Protein AF-A0A842H8J0-F1 (afdb_monomer_lite)

Sequence (53 aa):
MKVKVLARHGLAYSGTVYPKNSEFELPAGPVLDAALRFKQAEEVKASKEPAKK

pLDDT: mean 79.82, std 15.73, range [36.84, 90.25]

Radius of gyration: 11.59 Å; chains: 1; bounding box: 21×18×39 Å

Structure (mmCIF, N/CA/C/O backbone):
data_AF-A0A842H8J0-F1
#
_entry.id  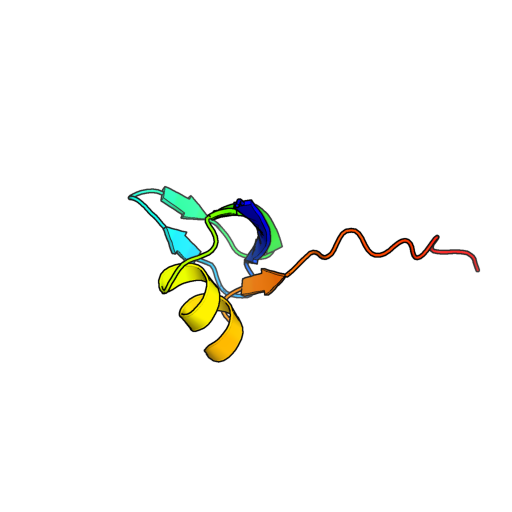 AF-A0A842H8J0-F1
#
loop_
_atom_site.group_PDB
_atom_site.id
_atom_site.type_symbol
_atom_site.label_atom_id
_atom_site.label_alt_id
_atom_site.label_comp_id
_atom_site.label_asym_id
_atom_site.label_entity_id
_atom_site.label_seq_id
_atom_site.pdbx_PDB_ins_code
_atom_site.Cartn_x
_atom_site.Cartn_y
_atom_site.Cartn_z
_atom_site.occupancy
_atom_site.B_iso_or_equiv
_atom_site.auth_seq_id
_atom_site.auth_comp_id
_atom_site.auth_asym_id
_atom_site.auth_atom_id
_atom_site.pdbx_PDB_model_num
ATOM 1 N N . MET A 1 1 ? -12.101 -6.561 -1.934 1.00 72.19 1 MET A N 1
ATOM 2 C CA . MET A 1 1 ? -11.709 -6.273 -0.533 1.00 72.19 1 MET A CA 1
ATOM 3 C C . MET A 1 1 ? -10.633 -5.194 -0.552 1.00 72.19 1 MET A C 1
ATOM 5 O O . MET A 1 1 ? -9.825 -5.219 -1.472 1.00 72.19 1 MET A O 1
ATOM 9 N N . LYS A 1 2 ? -10.641 -4.232 0.377 1.00 81.00 2 LYS A N 1
ATOM 10 C CA . LYS A 1 2 ? -9.577 -3.220 0.524 1.00 81.00 2 LYS A CA 1
ATOM 11 C C . LYS A 1 2 ? -8.791 -3.509 1.799 1.00 81.00 2 LY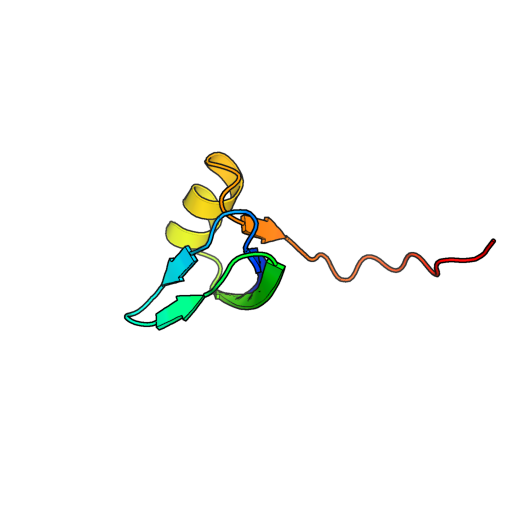S A C 1
ATOM 13 O O . LYS A 1 2 ? -9.386 -3.959 2.774 1.00 81.00 2 LYS A O 1
ATOM 18 N N . VAL A 1 3 ? -7.481 -3.301 1.760 1.00 85.50 3 VAL A N 1
ATOM 19 C CA . VAL A 1 3 ? -6.561 -3.555 2.869 1.00 85.50 3 VAL A CA 1
ATOM 20 C C . VAL A 1 3 ? -5.873 -2.249 3.221 1.00 85.50 3 VAL A C 1
ATOM 22 O O . VAL A 1 3 ? -5.425 -1.518 2.339 1.00 85.50 3 VAL A O 1
ATOM 25 N N . LYS A 1 4 ? -5.799 -1.938 4.512 1.00 88.81 4 LYS A N 1
ATOM 26 C CA . LYS A 1 4 ? -5.070 -0.764 4.976 1.00 88.81 4 LYS A CA 1
ATOM 27 C C . LYS A 1 4 ? -3.576 -1.072 4.937 1.00 88.81 4 LYS A C 1
ATOM 29 O O . LYS A 1 4 ? -3.140 -2.092 5.467 1.00 88.81 4 LYS A O 1
ATOM 34 N N . VAL A 1 5 ? -2.799 -0.216 4.291 1.00 89.75 5 VAL A N 1
ATOM 35 C CA . VAL A 1 5 ? -1.354 -0.379 4.134 1.00 89.75 5 VAL A CA 1
ATOM 36 C C . VAL A 1 5 ? -0.616 0.900 4.500 1.00 89.75 5 VAL A C 1
ATOM 38 O O . VAL A 1 5 ? -1.148 1.998 4.352 1.00 89.75 5 VAL A O 1
ATOM 41 N N . LEU A 1 6 ? 0.622 0.746 4.954 1.00 90.25 6 LEU A N 1
ATOM 42 C CA . LEU A 1 6 ? 1.565 1.819 5.235 1.00 90.25 6 LEU A CA 1
ATOM 43 C C . LEU A 1 6 ? 2.616 1.842 4.124 1.00 90.25 6 LEU A C 1
ATOM 45 O O . LEU A 1 6 ? 3.368 0.880 3.972 1.00 90.25 6 LEU A O 1
ATOM 49 N N . ALA A 1 7 ? 2.712 2.932 3.362 1.00 89.94 7 ALA A N 1
ATOM 50 C CA . ALA A 1 7 ? 3.783 3.101 2.379 1.00 89.94 7 ALA A CA 1
ATOM 51 C C . ALA A 1 7 ? 5.135 3.272 3.090 1.00 89.94 7 ALA A C 1
ATOM 53 O O . ALA A 1 7 ? 5.368 4.278 3.744 1.00 89.94 7 ALA A O 1
ATOM 54 N N . ARG A 1 8 ? 6.078 2.341 2.934 1.00 86.50 8 ARG A N 1
ATOM 55 C CA . ARG A 1 8 ? 7.427 2.423 3.533 1.00 86.50 8 ARG A CA 1
ATOM 56 C C . ARG A 1 8 ? 8.415 3.228 2.688 1.00 86.50 8 ARG A C 1
ATOM 58 O O . ARG A 1 8 ? 9.333 3.831 3.240 1.00 86.50 8 ARG A O 1
ATOM 65 N N . HIS A 1 9 ? 8.241 3.241 1.367 1.00 81.69 9 HIS A N 1
ATOM 66 C CA . HIS A 1 9 ? 9.159 3.892 0.416 1.00 81.69 9 HIS A CA 1
ATOM 67 C C . HIS A 1 9 ? 8.472 4.872 -0.550 1.00 81.69 9 HIS A C 1
ATOM 69 O O . HIS A 1 9 ? 9.117 5.408 -1.445 1.00 81.69 9 HIS A O 1
ATOM 75 N N . GLY A 1 10 ? 7.189 5.158 -0.318 1.00 82.44 10 GLY A N 1
ATOM 76 C CA . GLY A 1 10 ? 6.329 5.868 -1.256 1.00 82.44 10 GLY A CA 1
ATOM 77 C C . GLY A 1 10 ? 5.746 4.904 -2.291 1.00 82.44 10 GLY A C 1
ATOM 78 O O . GLY A 1 10 ? 6.469 4.077 -2.845 1.00 82.44 10 GLY A O 1
ATOM 79 N N . LEU A 1 11 ? 4.434 4.967 -2.515 1.00 87.06 11 LEU A N 1
ATOM 80 C CA . LEU A 1 11 ? 3.734 4.078 -3.443 1.00 87.06 11 LEU A CA 1
ATOM 81 C C . LEU A 1 11 ? 2.923 4.910 -4.433 1.00 87.06 11 LEU A C 1
ATOM 83 O O . LEU A 1 11 ? 2.061 5.683 -4.031 1.00 87.06 11 LEU A O 1
ATOM 87 N N . ALA A 1 12 ? 3.164 4.732 -5.728 1.00 86.62 12 ALA A N 1
ATOM 88 C CA . ALA A 1 12 ? 2.288 5.283 -6.752 1.00 86.62 12 ALA A CA 1
ATOM 89 C C . ALA A 1 12 ? 1.161 4.285 -7.031 1.00 86.62 12 ALA A C 1
ATOM 91 O O . ALA A 1 12 ? 1.411 3.160 -7.465 1.00 86.62 12 ALA A O 1
ATOM 92 N N . TYR A 1 13 ? -0.080 4.690 -6.783 1.00 85.56 13 TYR A N 1
ATOM 93 C CA . TYR A 1 13 ? -1.250 3.870 -7.052 1.00 85.56 13 TYR A CA 1
ATOM 94 C C . TYR A 1 13 ? -2.366 4.695 -7.688 1.00 85.56 13 TYR A C 1
ATOM 96 O O . TYR A 1 13 ? -2.765 5.734 -7.170 1.00 85.56 13 TYR A O 1
ATOM 104 N N . SER A 1 14 ? -2.884 4.215 -8.824 1.00 84.00 14 SER A N 1
ATOM 105 C CA . SER A 1 14 ? -4.029 4.809 -9.527 1.00 84.00 14 SER A CA 1
ATOM 106 C C . SER A 1 14 ? -3.891 6.320 -9.802 1.00 84.00 14 SER A C 1
ATOM 108 O O . SER A 1 14 ? -4.844 7.077 -9.635 1.00 84.00 14 SER A O 1
ATOM 110 N N . GLY A 1 15 ? -2.690 6.774 -10.184 1.00 85.81 15 GLY A N 1
ATOM 111 C CA . GLY A 1 15 ? -2.393 8.190 -10.450 1.00 85.81 15 GLY A CA 1
ATOM 112 C C . GLY A 1 15 ? -2.146 9.046 -9.202 1.00 85.81 15 GLY A C 1
ATOM 113 O O . GLY A 1 15 ? -1.818 10.220 -9.329 1.00 85.81 15 GLY A O 1
ATOM 114 N N . THR A 1 16 ? -2.256 8.467 -8.004 1.00 87.75 16 THR A N 1
ATOM 115 C CA . THR A 1 16 ? -1.941 9.132 -6.733 1.00 87.75 16 THR A CA 1
ATOM 116 C C . THR A 1 16 ? -0.601 8.634 -6.208 1.00 87.75 16 THR A C 1
ATOM 118 O O . THR A 1 16 ? -0.341 7.431 -6.192 1.00 87.75 16 THR A O 1
ATOM 121 N N . VAL A 1 17 ? 0.260 9.549 -5.765 1.00 88.19 17 VAL A N 1
ATOM 122 C CA . VAL A 1 17 ? 1.517 9.204 -5.093 1.00 88.19 17 VAL A CA 1
ATOM 123 C C . VAL A 1 17 ? 1.302 9.290 -3.589 1.00 88.19 17 VAL A C 1
ATOM 125 O O . VAL A 1 17 ? 1.104 10.372 -3.043 1.00 88.19 17 VAL A O 1
ATOM 128 N N . TYR A 1 18 ? 1.353 8.144 -2.921 1.00 88.75 18 TYR A N 1
ATOM 129 C CA . TYR A 1 18 ? 1.308 8.049 -1.470 1.00 88.75 18 TYR A CA 1
ATOM 130 C C . TYR A 1 18 ? 2.723 8.236 -0.920 1.00 88.75 18 TYR A C 1
ATOM 132 O O . TYR A 1 18 ? 3.609 7.450 -1.268 1.00 88.75 18 TYR A O 1
ATOM 140 N N . PRO A 1 19 ? 2.975 9.264 -0.094 1.00 88.50 19 PRO A N 1
ATOM 141 C CA . PRO A 1 19 ? 4.299 9.515 0.455 1.00 88.50 19 PRO A CA 1
ATOM 142 C C . PRO A 1 19 ? 4.705 8.438 1.468 1.00 88.50 19 PRO A C 1
ATOM 144 O O . PRO A 1 19 ? 3.889 7.663 1.970 1.00 88.50 19 PRO A O 1
ATOM 147 N N . LYS A 1 20 ? 6.001 8.387 1.782 1.00 89.62 20 LYS A N 1
ATOM 148 C CA . LYS A 1 20 ? 6.538 7.492 2.811 1.00 89.62 20 LYS A CA 1
ATOM 149 C C . LYS A 1 20 ? 5.862 7.740 4.168 1.00 89.62 20 LYS A C 1
ATOM 151 O O . LYS A 1 20 ? 5.594 8.875 4.541 1.00 89.62 20 LYS A O 1
ATOM 156 N N . ASN A 1 21 ? 5.642 6.657 4.905 1.00 87.50 21 ASN A N 1
ATOM 157 C CA . ASN A 1 21 ? 4.905 6.552 6.161 1.00 87.50 21 ASN A CA 1
ATOM 158 C C . ASN A 1 21 ? 3.446 7.033 6.082 1.00 87.50 21 ASN A C 1
ATOM 160 O O . ASN A 1 21 ? 2.863 7.384 7.102 1.00 87.50 21 ASN A O 1
ATOM 164 N N . SER A 1 22 ? 2.847 7.046 4.888 1.00 87.38 22 SER A N 1
ATOM 165 C CA . SER A 1 22 ? 1.424 7.338 4.723 1.00 87.38 22 SER A CA 1
ATOM 166 C C . SER A 1 22 ? 0.599 6.057 4.809 1.00 87.38 22 SER A C 1
ATOM 168 O O . SER A 1 22 ? 0.924 5.062 4.157 1.00 87.38 22 SER A O 1
ATOM 170 N N . GLU A 1 23 ? -0.459 6.084 5.616 1.00 89.62 23 GLU A N 1
ATOM 171 C CA . GLU A 1 23 ? -1.458 5.020 5.684 1.00 89.62 23 GLU A CA 1
ATOM 172 C C . GLU A 1 23 ? -2.596 5.277 4.700 1.00 89.62 23 GLU A C 1
ATOM 174 O O . GLU A 1 23 ? -3.164 6.369 4.663 1.00 89.62 23 GLU A O 1
ATOM 179 N N . PHE A 1 24 ? -2.979 4.256 3.942 1.00 87.38 24 PHE A N 1
ATOM 180 C CA . PHE A 1 24 ? -4.091 4.346 3.001 1.00 87.38 24 PHE A CA 1
ATOM 181 C C . PHE A 1 24 ? -4.684 2.970 2.710 1.00 87.38 24 PHE A C 1
ATOM 183 O O . PHE A 1 24 ? -4.109 1.933 3.033 1.00 87.38 24 PHE A O 1
ATOM 190 N N . GLU A 1 25 ? -5.869 2.957 2.114 1.00 88.94 25 GLU A N 1
ATOM 191 C CA . GLU A 1 25 ? -6.542 1.724 1.725 1.00 88.94 25 GLU A CA 1
ATOM 192 C C . GLU A 1 25 ? -6.181 1.353 0.290 1.00 88.94 25 GLU A C 1
ATOM 194 O O . GLU A 1 25 ? -6.566 2.033 -0.664 1.00 88.94 25 GLU A O 1
ATOM 199 N N . LEU A 1 26 ? -5.474 0.239 0.137 1.00 86.94 26 LEU A N 1
ATOM 200 C CA . LEU A 1 26 ? -5.125 -0.326 -1.153 1.00 86.94 26 LEU A CA 1
ATOM 201 C C . LEU A 1 26 ? -6.053 -1.521 -1.439 1.00 86.94 26 LEU A C 1
ATOM 203 O O . LEU A 1 26 ? -6.210 -2.401 -0.588 1.00 86.94 26 LEU A O 1
ATOM 207 N N . PRO A 1 27 ? -6.726 -1.585 -2.599 1.00 87.38 27 PRO A N 1
ATOM 208 C CA . PRO A 1 27 ? -7.540 -2.744 -2.935 1.00 87.38 27 PRO A CA 1
ATOM 209 C C . PRO A 1 27 ? -6.671 -3.999 -3.045 1.00 87.38 27 PRO A C 1
ATOM 211 O O . PRO A 1 27 ? -5.572 -3.966 -3.599 1.00 87.38 27 PRO A O 1
ATOM 214 N N . ALA A 1 28 ? -7.187 -5.114 -2.527 1.00 82.75 28 ALA A N 1
ATOM 215 C CA . ALA A 1 28 ? -6.558 -6.414 -2.678 1.00 82.75 28 ALA A CA 1
ATOM 216 C C . ALA A 1 28 ? -6.456 -6.749 -4.170 1.00 82.75 28 ALA A C 1
ATOM 218 O O . ALA A 1 28 ? -7.464 -6.773 -4.880 1.00 82.75 28 ALA A O 1
ATOM 219 N N . GLY A 1 29 ? -5.232 -6.963 -4.641 1.00 86.50 29 GLY A N 1
ATOM 220 C CA . GLY A 1 29 ? -4.931 -7.146 -6.052 1.00 86.50 29 GLY A CA 1
ATOM 221 C C . GLY A 1 29 ? -3.427 -7.252 -6.304 1.00 86.50 29 GLY A C 1
ATOM 222 O O . GLY A 1 29 ? -2.639 -7.211 -5.355 1.00 86.50 29 GLY A O 1
ATOM 223 N N . PRO A 1 30 ? -3.009 -7.341 -7.577 1.00 87.50 30 PRO A N 1
ATOM 224 C CA . PRO A 1 30 ? -1.604 -7.536 -7.939 1.00 87.50 30 PRO A CA 1
ATOM 225 C C . PRO A 1 30 ? -0.707 -6.383 -7.473 1.00 87.50 30 PRO A C 1
ATOM 227 O O . PRO A 1 30 ? 0.470 -6.592 -7.200 1.00 87.50 30 PRO A O 1
ATOM 230 N N . VAL A 1 31 ? -1.260 -5.172 -7.335 1.00 85.25 31 VAL A N 1
ATOM 231 C CA . VAL A 1 31 ? -0.503 -4.014 -6.842 1.00 85.25 31 VAL A CA 1
ATOM 232 C C . VAL A 1 31 ? -0.218 -4.115 -5.346 1.00 85.25 31 VAL A C 1
ATOM 234 O O . VAL A 1 31 ? 0.889 -3.792 -4.930 1.00 85.25 31 VAL A O 1
ATOM 237 N N . LEU A 1 32 ? -1.172 -4.602 -4.545 1.00 87.19 32 LEU A N 1
ATOM 238 C CA . LEU A 1 32 ? -0.936 -4.889 -3.128 1.00 87.19 32 LEU A CA 1
ATOM 239 C C . LEU A 1 32 ? 0.120 -5.980 -2.972 1.00 87.19 32 LEU A C 1
ATOM 241 O O . LEU A 1 32 ? 1.070 -5.798 -2.218 1.00 87.19 32 LEU A O 1
ATOM 245 N N . ASP A 1 33 ? -0.012 -7.070 -3.725 1.00 88.62 33 ASP A N 1
ATOM 246 C CA . ASP A 1 33 ? 0.929 -8.190 -3.666 1.00 88.62 33 ASP A CA 1
ATOM 247 C C . ASP A 1 33 ? 2.357 -7.744 -4.016 1.00 88.62 33 ASP A C 1
ATOM 249 O O . ASP A 1 33 ? 3.296 -7.989 -3.259 1.00 88.62 33 ASP A O 1
ATOM 253 N N . ALA A 1 34 ? 2.512 -6.971 -5.098 1.00 88.81 34 ALA A N 1
ATOM 254 C CA . ALA A 1 34 ? 3.787 -6.370 -5.466 1.00 88.81 34 ALA A CA 1
ATOM 255 C C . ALA A 1 34 ? 4.301 -5.417 -4.376 1.00 88.81 34 ALA A C 1
ATOM 257 O O . ALA A 1 34 ? 5.456 -5.523 -3.962 1.00 88.81 34 ALA A O 1
ATOM 258 N N . ALA A 1 35 ? 3.457 -4.518 -3.866 1.00 87.81 35 ALA A N 1
ATOM 259 C CA . ALA A 1 35 ? 3.854 -3.558 -2.843 1.00 87.81 35 ALA A CA 1
ATOM 260 C C . ALA A 1 35 ? 4.372 -4.247 -1.568 1.00 87.81 35 ALA A C 1
ATOM 262 O O . ALA A 1 35 ? 5.373 -3.800 -1.005 1.00 87.81 35 ALA A O 1
ATOM 263 N N . LEU A 1 36 ? 3.751 -5.356 -1.156 1.00 88.00 36 LEU A N 1
ATOM 264 C CA . LEU A 1 36 ? 4.186 -6.166 -0.016 1.00 88.00 36 LEU A CA 1
ATOM 265 C C . LEU A 1 36 ? 5.458 -6.958 -0.332 1.00 88.00 36 LEU A C 1
ATOM 267 O O . LEU A 1 36 ? 6.419 -6.933 0.441 1.00 88.00 36 LEU A O 1
ATOM 271 N N . ARG A 1 37 ? 5.511 -7.612 -1.497 1.00 89.44 37 ARG A N 1
ATOM 272 C CA . ARG A 1 37 ? 6.652 -8.433 -1.930 1.00 89.44 37 ARG A CA 1
ATOM 273 C C . ARG A 1 37 ? 7.933 -7.616 -2.090 1.00 89.44 37 ARG A C 1
ATOM 275 O O . ARG A 1 37 ? 9.011 -8.086 -1.731 1.00 89.44 37 ARG A O 1
ATOM 282 N N . PHE A 1 38 ? 7.817 -6.386 -2.584 1.00 88.69 38 PHE A N 1
ATOM 283 C CA . PHE A 1 38 ? 8.931 -5.447 -2.734 1.00 88.69 38 PHE A CA 1
ATOM 284 C 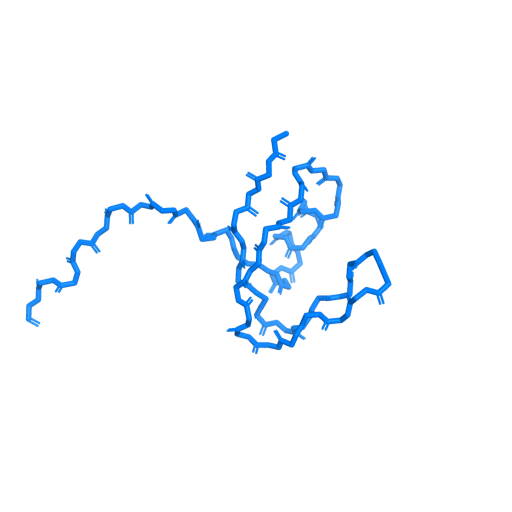C . PHE A 1 38 ? 9.174 -4.579 -1.488 1.00 88.69 38 PHE A C 1
ATOM 286 O O . PHE A 1 38 ? 10.007 -3.676 -1.542 1.00 88.69 38 PHE A O 1
ATOM 293 N N . LYS A 1 39 ? 8.472 -4.826 -0.369 1.00 86.12 39 LYS A N 1
ATOM 294 C CA . LYS A 1 39 ? 8.550 -4.020 0.868 1.00 86.12 39 LYS A CA 1
ATOM 295 C C . LYS A 1 39 ? 8.314 -2.514 0.644 1.00 86.12 39 LYS A C 1
ATOM 297 O O . LYS A 1 39 ? 8.802 -1.679 1.406 1.00 86.12 39 LYS A O 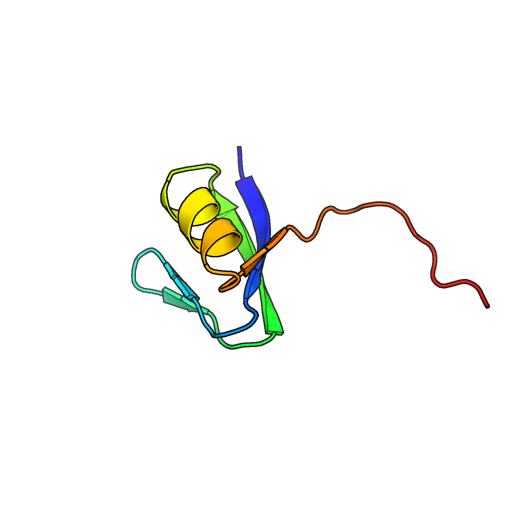1
ATOM 302 N N . GLN A 1 40 ? 7.576 -2.152 -0.406 1.00 87.56 40 GLN A N 1
ATOM 303 C CA . GLN A 1 40 ? 7.185 -0.768 -0.683 1.00 87.56 40 GLN A CA 1
ATOM 304 C C . GLN A 1 40 ? 6.021 -0.325 0.200 1.00 87.56 40 GLN A C 1
ATOM 306 O O . GLN A 1 40 ? 5.955 0.846 0.582 1.00 87.56 40 GLN A O 1
ATOM 311 N N . ALA A 1 41 ? 5.139 -1.258 0.556 1.00 88.12 41 ALA A N 1
ATOM 312 C CA . ALA A 1 41 ? 4.094 -1.067 1.543 1.00 88.12 41 ALA A CA 1
ATOM 313 C C . ALA A 1 41 ? 4.075 -2.234 2.535 1.00 88.12 41 ALA A C 1
ATOM 315 O O . ALA A 1 41 ? 4.607 -3.307 2.259 1.00 88.12 41 ALA A O 1
ATOM 316 N N . GLU A 1 42 ? 3.470 -2.011 3.692 1.00 88.19 42 GLU A N 1
ATOM 317 C CA . GLU A 1 42 ? 3.263 -3.014 4.732 1.00 88.19 42 GLU A CA 1
ATOM 318 C C . GLU A 1 42 ? 1.774 -3.052 5.075 1.00 88.19 42 GLU A C 1
ATOM 320 O O . GLU A 1 42 ? 1.158 -1.995 5.208 1.00 88.19 42 GLU A O 1
ATOM 325 N N . GLU A 1 43 ? 1.174 -4.239 5.189 1.00 86.12 43 GLU A N 1
ATOM 326 C CA . GLU A 1 43 ? -0.213 -4.348 5.646 1.00 86.12 43 GLU A CA 1
ATOM 327 C C . GLU A 1 43 ? -0.317 -3.834 7.078 1.00 86.12 43 GLU A C 1
ATOM 329 O O . GLU A 1 43 ? 0.189 -4.449 8.019 1.00 86.12 43 GLU A O 1
ATOM 334 N N . VAL A 1 44 ? -1.058 -2.742 7.251 1.00 81.69 44 VAL A N 1
ATOM 335 C CA . VAL A 1 44 ? -1.564 -2.328 8.553 1.00 81.69 44 VAL A CA 1
ATOM 336 C C . VAL A 1 44 ? -2.755 -3.231 8.825 1.00 81.69 44 VAL A C 1
ATOM 338 O O . VAL A 1 44 ? -3.920 -2.842 8.705 1.00 81.69 44 VAL A O 1
ATOM 341 N N . LYS A 1 45 ? -2.470 -4.492 9.165 1.00 63.75 45 LYS A N 1
ATOM 342 C CA . LYS A 1 45 ? -3.459 -5.290 9.874 1.00 63.75 45 LYS A CA 1
ATOM 343 C C . LYS A 1 45 ? -3.801 -4.460 11.095 1.00 63.75 45 LYS A C 1
ATOM 345 O O . LYS A 1 45 ? -2.930 -4.184 11.914 1.00 63.75 45 LYS A O 1
ATOM 350 N N . ALA A 1 46 ? -5.064 -4.074 11.225 1.00 52.22 46 ALA A N 1
ATOM 351 C CA . ALA A 1 46 ? -5.637 -3.688 12.503 1.00 52.22 46 ALA A CA 1
ATOM 352 C C . ALA A 1 46 ? -5.635 -4.920 13.431 1.00 52.22 46 ALA A C 1
ATOM 354 O O . ALA A 1 46 ? -6.667 -5.372 13.919 1.00 52.22 46 ALA A O 1
ATOM 355 N N . SER A 1 47 ? -4.467 -5.526 13.635 1.00 44.09 47 SER A N 1
ATOM 356 C CA . SER A 1 47 ? -4.185 -6.338 14.786 1.00 44.09 47 SER A CA 1
ATOM 357 C C . SER A 1 47 ? -4.260 -5.366 15.945 1.00 44.09 47 SER A C 1
ATOM 359 O O . SER A 1 47 ? -3.428 -4.475 16.089 1.00 44.09 47 SER A O 1
ATOM 361 N N . LYS A 1 48 ? -5.313 -5.524 16.744 1.00 42.44 48 LYS A N 1
ATOM 362 C CA . LYS A 1 48 ? -5.228 -5.344 18.187 1.00 42.44 48 LYS A CA 1
ATOM 363 C C . LYS A 1 48 ? -3.801 -5.653 18.654 1.00 42.44 48 LYS A C 1
ATOM 365 O O . LYS A 1 48 ? -3.454 -6.815 18.813 1.00 42.44 48 LYS A O 1
ATOM 370 N N . GLU A 1 49 ? -3.019 -4.629 18.929 1.00 36.84 49 GLU A N 1
ATOM 371 C CA . GLU A 1 49 ? -2.105 -4.675 20.052 1.00 36.84 49 GLU A CA 1
ATOM 372 C C . GLU A 1 49 ? -2.230 -3.324 20.758 1.00 36.84 49 GLU A C 1
ATOM 374 O O . GLU A 1 49 ? -1.896 -2.288 20.179 1.00 36.84 49 GLU A O 1
ATOM 379 N N . PRO A 1 50 ? -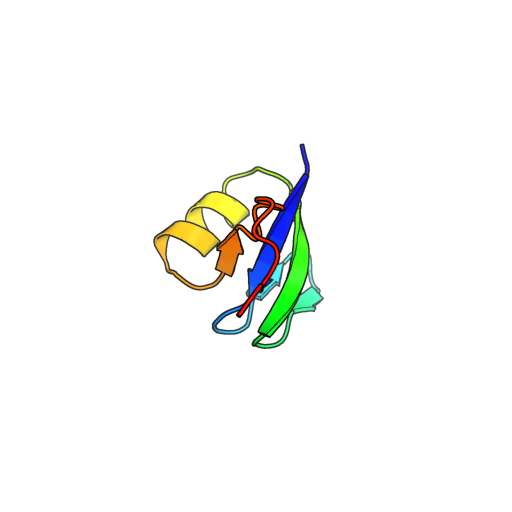2.820 -3.284 21.966 1.00 45.03 50 PRO A N 1
ATOM 380 C CA . PRO A 1 50 ? -2.724 -2.099 22.790 1.00 45.03 50 PRO A CA 1
ATOM 381 C C . PRO A 1 50 ? -1.243 -1.941 23.122 1.00 45.03 50 PRO A C 1
ATOM 383 O O . PRO A 1 50 ? -0.655 -2.815 23.757 1.00 45.03 50 PRO A O 1
ATOM 386 N N . ALA A 1 51 ? -0.636 -0.832 22.710 1.00 42.84 51 ALA A N 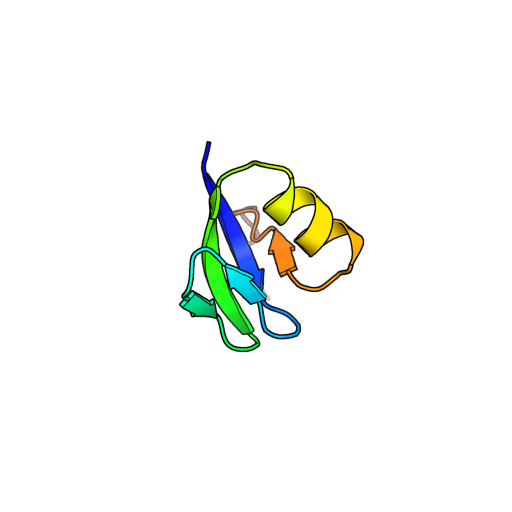1
ATOM 387 C CA . ALA A 1 51 ? 0.632 -0.406 23.276 1.00 42.84 51 ALA A CA 1
ATOM 388 C C . ALA A 1 51 ? 0.397 -0.116 24.769 1.00 42.84 51 ALA A C 1
ATOM 390 O O . ALA A 1 51 ? 0.022 0.985 25.161 1.00 42.84 51 ALA A O 1
ATOM 391 N N . LYS A 1 52 ? 0.531 -1.151 25.600 1.00 49.44 52 LYS A N 1
ATOM 392 C CA . LYS A 1 52 ? 0.611 -1.054 27.052 1.00 49.44 52 LYS A CA 1
ATOM 393 C C . LYS A 1 52 ? 1.998 -1.524 27.465 1.00 49.44 52 LYS A C 1
ATOM 395 O O . LYS A 1 52 ? 2.210 -2.724 27.624 1.00 49.44 52 LYS A O 1
ATOM 400 N N . LYS A 1 53 ? 2.899 -0.575 27.696 1.00 40.28 53 LYS A N 1
ATOM 401 C CA . LYS A 1 53 ? 3.741 -0.565 28.894 1.00 40.28 53 LYS A CA 1
ATOM 402 C C . LYS A 1 53 ? 4.379 0.795 29.100 1.00 40.28 53 LYS A C 1
ATOM 404 O O . LYS A 1 53 ? 4.918 1.330 28.112 1.00 40.28 53 LYS A O 1
#

Organism: NCBI:txid1804625

Secondary structure (DSSP, 8-state):
-EEEEEESS-EEETTEEEPTT-EEEEESSHHHHHHHHTTSEEE----------

Foldseek 3Di:
DWFKKAFQPWDDDPNDIAHHRGIDIHDPDPSVVVCVVVVRIDTPPPPDDPPDD